Protein AF-A0A940ZUX2-F1 (afdb_monomer_lite)

Foldseek 3Di:
DPPDDDDDDDPVPDDVLVVLLVQLVVCVVVVVDPDSVRSCVVSVHDPVSNVD

Structure (mmCIF, N/CA/C/O backbone):
data_AF-A0A940ZUX2-F1
#
_entry.id   AF-A0A940ZUX2-F1
#
loop_
_atom_site.group_PDB
_atom_site.id
_atom_site.type_symbol
_atom_site.label_atom_id
_atom_site.label_alt_id
_atom_site.label_comp_id
_atom_site.label_asym_id
_atom_site.label_entity_id
_atom_site.label_seq_id
_atom_site.pdbx_PDB_ins_code
_atom_site.Cartn_x
_atom_site.Cartn_y
_atom_site.Cartn_z
_atom_site.occupancy
_atom_site.B_iso_or_equiv
_atom_site.auth_seq_id
_atom_site.auth_comp_id
_atom_site.auth_asym_id
_atom_site.auth_atom_id
_atom_site.pdbx_PDB_model_num
ATOM 1 N N . MET A 1 1 ? 12.920 23.371 -1.501 1.00 57.72 1 MET A N 1
ATOM 2 C CA . MET A 1 1 ? 12.146 22.116 -1.626 1.00 57.72 1 MET A CA 1
ATOM 3 C C . MET A 1 1 ? 12.753 21.392 -2.809 1.00 57.72 1 MET A C 1
ATOM 5 O O . MET A 1 1 ? 12.918 22.043 -3.827 1.00 57.72 1 MET A O 1
ATOM 9 N N . ALA A 1 2 ? 13.229 20.156 -2.646 1.00 65.12 2 ALA A N 1
ATOM 10 C CA . ALA A 1 2 ? 13.808 19.422 -3.771 1.00 65.12 2 ALA A CA 1
ATOM 11 C C . ALA A 1 2 ? 12.735 19.272 -4.858 1.00 65.12 2 ALA A C 1
ATOM 13 O O . ALA A 1 2 ? 11.619 18.853 -4.535 1.00 65.12 2 ALA A O 1
ATOM 14 N N . ASP A 1 3 ? 13.051 19.659 -6.095 1.00 77.19 3 ASP A N 1
ATOM 15 C CA . ASP A 1 3 ? 12.157 19.448 -7.232 1.00 77.19 3 ASP A CA 1
ATOM 16 C C . ASP A 1 3 ? 11.850 17.954 -7.323 1.00 77.19 3 ASP A C 1
ATOM 18 O O . ASP A 1 3 ? 12.736 17.124 -7.523 1.00 77.19 3 ASP A O 1
ATOM 22 N N . SER A 1 4 ? 10.593 17.606 -7.061 1.00 84.50 4 SER A N 1
ATOM 23 C CA . SER A 1 4 ? 10.124 16.230 -7.148 1.00 84.50 4 SER A CA 1
ATOM 24 C C . SER A 1 4 ? 9.673 15.990 -8.578 1.00 84.50 4 SER A C 1
ATOM 26 O O . SER A 1 4 ? 8.747 16.643 -9.056 1.00 84.50 4 SER A O 1
ATOM 28 N N . GLU A 1 5 ? 10.339 15.069 -9.263 1.00 90.56 5 GLU A N 1
ATOM 29 C CA . GLU A 1 5 ? 9.942 14.643 -10.599 1.00 90.56 5 GLU A CA 1
ATOM 30 C C . GLU A 1 5 ? 8.769 13.658 -10.500 1.00 90.56 5 GLU A C 1
ATOM 32 O O . GLU A 1 5 ? 8.786 12.718 -9.700 1.00 90.56 5 GLU A O 1
ATOM 37 N N . PHE A 1 6 ? 7.729 13.885 -11.303 1.00 91.56 6 PHE A N 1
ATOM 38 C CA . PHE A 1 6 ? 6.532 13.050 -11.334 1.00 91.56 6 PHE A CA 1
ATOM 39 C C . PHE A 1 6 ? 6.355 12.434 -12.718 1.00 91.56 6 PHE A C 1
ATOM 41 O O . PHE A 1 6 ? 6.450 13.121 -13.732 1.00 91.56 6 PHE A O 1
ATOM 48 N N . PHE A 1 7 ? 6.010 11.148 -12.747 1.00 91.50 7 PHE A N 1
ATOM 49 C CA . PHE A 1 7 ? 5.720 10.414 -13.975 1.00 91.50 7 PHE A CA 1
ATOM 50 C C . PHE A 1 7 ? 4.253 9.993 -14.013 1.00 91.50 7 PHE A C 1
ATOM 52 O O . PHE A 1 7 ? 3.708 9.502 -13.022 1.00 91.50 7 PHE A O 1
ATOM 59 N N . LEU A 1 8 ? 3.624 10.134 -15.181 1.00 93.94 8 LEU A N 1
ATOM 60 C CA . LEU A 1 8 ? 2.333 9.519 -15.468 1.00 93.94 8 LEU A CA 1
ATOM 61 C C . LEU A 1 8 ? 2.574 8.176 -16.156 1.00 93.94 8 LEU A C 1
ATOM 63 O O . LEU A 1 8 ? 3.177 8.112 -17.224 1.00 93.94 8 LEU A O 1
ATOM 67 N N . VAL A 1 9 ? 2.082 7.103 -15.549 1.00 91.75 9 VAL A N 1
ATOM 68 C CA . VAL A 1 9 ? 2.247 5.733 -16.041 1.00 91.75 9 VAL A CA 1
ATOM 69 C C . VAL A 1 9 ? 0.890 5.052 -16.136 1.00 91.75 9 VAL A C 1
ATOM 71 O O . VAL A 1 9 ? -0.019 5.341 -15.354 1.00 91.75 9 VAL A O 1
ATOM 74 N N . LYS A 1 10 ? 0.740 4.132 -17.091 1.00 94.12 10 LYS A N 1
ATOM 75 C CA . LYS A 1 10 ? -0.429 3.250 -17.120 1.00 94.12 10 LYS A CA 1
ATOM 76 C C . LYS A 1 10 ? -0.309 2.214 -15.995 1.00 94.12 10 LYS A C 1
ATOM 78 O O . LYS A 1 10 ? 0.781 1.770 -15.656 1.00 94.12 10 LYS A O 1
ATOM 83 N N . SER A 1 11 ? -1.422 1.836 -15.378 1.00 90.69 11 SER A N 1
ATOM 84 C CA . SER A 1 11 ? -1.402 0.929 -14.218 1.00 90.69 11 SER A CA 1
ATOM 85 C C . SER A 1 11 ? -1.029 -0.515 -14.560 1.00 90.69 11 SER A C 1
ATOM 87 O O . SER A 1 11 ? -0.615 -1.262 -13.678 1.00 90.69 11 SER A O 1
ATOM 89 N N . ASP A 1 12 ? -1.221 -0.916 -15.814 1.00 93.00 12 ASP A N 1
ATOM 90 C CA . ASP A 1 12 ? -0.936 -2.253 -16.344 1.00 93.00 12 ASP A CA 1
ATOM 91 C C . ASP A 1 12 ? 0.562 -2.512 -16.548 1.00 93.00 12 ASP A C 1
ATOM 93 O O . ASP A 1 12 ? 0.992 -3.661 -16.485 1.00 93.00 12 ASP A O 1
ATOM 97 N N . VAL A 1 13 ? 1.364 -1.459 -16.736 1.00 95.25 13 VAL A N 1
ATOM 98 C CA . VAL A 1 13 ? 2.828 -1.580 -16.827 1.00 95.25 13 VAL A CA 1
ATOM 99 C C . VAL A 1 13 ? 3.502 -1.694 -15.458 1.00 95.25 13 VAL A C 1
ATOM 101 O O . VAL A 1 13 ? 4.687 -2.014 -15.379 1.00 95.25 13 VAL A O 1
ATOM 104 N N . LEU A 1 14 ? 2.776 -1.414 -14.371 1.00 93.62 14 LEU A N 1
ATOM 105 C CA . LEU A 1 14 ? 3.317 -1.481 -13.020 1.00 93.62 14 LEU A CA 1
ATOM 106 C C . LEU A 1 14 ? 3.248 -2.907 -12.461 1.00 93.62 14 LEU A C 1
ATOM 108 O O . LEU A 1 14 ? 2.246 -3.599 -12.649 1.00 93.62 14 LEU A O 1
ATOM 112 N N . PRO A 1 15 ? 4.253 -3.329 -11.673 1.00 95.19 15 PRO A N 1
ATOM 113 C CA . PRO A 1 15 ? 4.147 -4.547 -10.884 1.00 95.19 15 PRO A CA 1
ATOM 114 C C . PRO A 1 15 ? 2.901 -4.531 -9.987 1.00 95.19 15 PRO A C 1
ATOM 116 O O . PRO A 1 15 ? 2.573 -3.517 -9.367 1.00 95.19 15 PRO A O 1
ATOM 119 N N . GLU A 1 16 ? 2.241 -5.683 -9.855 1.00 93.50 16 GLU A N 1
ATOM 120 C CA . GLU A 1 16 ? 0.976 -5.841 -9.118 1.00 93.50 16 GLU A CA 1
ATOM 121 C C . GLU A 1 16 ? 1.025 -5.271 -7.685 1.00 93.50 16 GLU A C 1
ATOM 123 O O . GLU A 1 16 ? 0.030 -4.757 -7.167 1.00 93.50 16 GLU A O 1
ATOM 128 N N . VAL A 1 17 ? 2.202 -5.307 -7.050 1.00 95.12 17 VAL A N 1
ATOM 129 C CA . VAL A 1 17 ? 2.425 -4.777 -5.698 1.00 95.12 17 VAL A CA 1
ATOM 130 C C . VAL A 1 17 ? 2.050 -3.297 -5.574 1.00 95.12 17 VAL A C 1
ATOM 132 O O . VAL A 1 17 ? 1.447 -2.919 -4.572 1.00 95.12 17 VAL A O 1
ATOM 135 N N . PHE A 1 18 ? 2.299 -2.469 -6.594 1.00 94.69 18 PHE A N 1
ATOM 136 C CA . PHE A 1 18 ? 1.943 -1.046 -6.561 1.00 94.69 18 PHE A CA 1
ATOM 137 C C . PHE A 1 18 ? 0.428 -0.855 -6.503 1.00 94.69 18 PHE A C 1
ATOM 139 O O . PHE A 1 18 ? -0.074 -0.070 -5.696 1.00 94.69 18 PHE A O 1
ATOM 146 N N . ASN A 1 19 ? -0.312 -1.632 -7.297 1.00 94.81 19 ASN A N 1
ATOM 147 C CA . ASN A 1 19 ? -1.772 -1.609 -7.287 1.00 94.81 19 ASN A CA 1
ATOM 148 C C . ASN A 1 19 ? -2.318 -2.049 -5.917 1.00 94.81 19 ASN A C 1
ATOM 150 O O . ASN A 1 19 ? -3.216 -1.399 -5.374 1.00 94.81 19 ASN A O 1
ATOM 154 N N . LYS A 1 20 ? -1.722 -3.081 -5.304 1.00 96.69 20 LYS A N 1
ATOM 155 C CA . LYS A 1 20 ? -2.075 -3.528 -3.945 1.00 96.69 20 LYS A CA 1
ATOM 156 C C . LYS A 1 20 ? -1.785 -2.466 -2.885 1.00 96.69 20 LYS A C 1
ATOM 158 O O . LYS A 1 20 ? -2.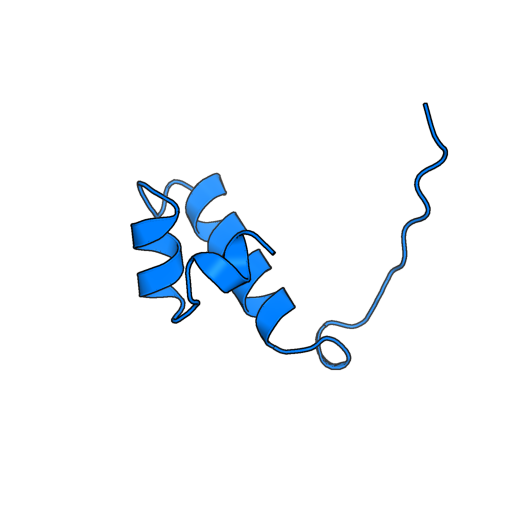650 -2.193 -2.055 1.00 96.69 20 LYS A O 1
ATOM 163 N N . VAL A 1 21 ? -0.623 -1.815 -2.929 1.00 97.50 21 VAL A N 1
ATOM 164 C CA . VAL A 1 21 ? -0.277 -0.722 -2.002 1.00 97.50 21 VAL A CA 1
ATOM 165 C C . VAL A 1 21 ? -1.268 0.435 -2.135 1.00 97.50 21 VAL A C 1
ATOM 167 O O . VAL A 1 21 ? -1.771 0.941 -1.129 1.00 97.50 21 VAL A O 1
ATOM 170 N N . MET A 1 22 ? -1.613 0.828 -3.363 1.00 96.56 22 MET A N 1
ATOM 171 C CA . MET A 1 22 ? -2.602 1.882 -3.602 1.00 96.56 22 MET A CA 1
ATOM 172 C C . MET A 1 22 ? -3.994 1.494 -3.091 1.00 96.56 22 MET A C 1
ATOM 174 O O . MET A 1 22 ? -4.685 2.334 -2.512 1.00 96.56 22 MET A O 1
ATOM 178 N N . ALA A 1 23 ? -4.403 0.232 -3.238 1.00 97.31 23 ALA A N 1
ATOM 179 C CA . ALA A 1 23 ? -5.659 -0.265 -2.679 1.00 97.31 23 ALA A CA 1
ATOM 180 C C . ALA A 1 23 ? -5.666 -0.224 -1.139 1.00 97.31 23 ALA A C 1
ATOM 182 O O . ALA A 1 23 ? -6.639 0.248 -0.548 1.00 97.31 23 ALA A O 1
ATOM 183 N N . VAL A 1 24 ? -4.565 -0.623 -0.488 1.00 98.38 24 VAL A N 1
ATOM 184 C CA . VAL A 1 24 ? -4.396 -0.503 0.973 1.00 98.38 24 VAL A CA 1
ATOM 185 C C . VAL A 1 24 ? -4.544 0.956 1.416 1.00 98.38 24 VAL A C 1
ATOM 187 O O . VAL A 1 24 ? -5.345 1.243 2.307 1.00 98.38 24 VAL A O 1
ATOM 190 N N . LYS A 1 25 ? -3.854 1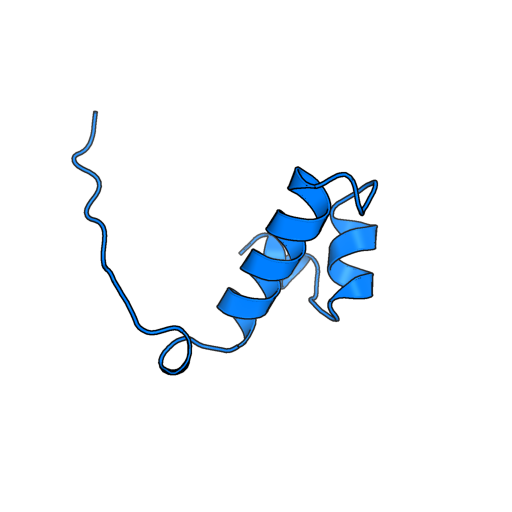.897 0.754 1.00 97.69 25 LYS A N 1
ATOM 191 C CA . LYS A 1 25 ? -3.959 3.336 1.061 1.00 97.69 25 LYS A CA 1
ATOM 192 C C . LYS A 1 25 ? -5.386 3.865 0.892 1.00 97.69 25 LYS A C 1
ATOM 194 O O . LYS A 1 25 ? -5.850 4.634 1.727 1.00 97.69 25 LYS A O 1
ATOM 199 N N . ARG A 1 26 ? -6.115 3.426 -0.141 1.00 97.94 26 ARG A N 1
ATOM 200 C CA . ARG A 1 26 ? -7.527 3.805 -0.351 1.00 97.94 26 ARG A CA 1
ATOM 201 C C . ARG A 1 26 ? -8.435 3.320 0.778 1.00 97.94 26 ARG A C 1
ATOM 203 O O . ARG A 1 26 ? -9.324 4.064 1.185 1.00 97.94 26 ARG A O 1
ATOM 210 N N . LEU A 1 27 ? -8.225 2.104 1.290 1.00 98.19 27 LEU A N 1
ATOM 211 C CA . LEU A 1 27 ? -8.999 1.594 2.427 1.00 98.19 27 LEU A CA 1
ATOM 212 C C . LEU A 1 27 ? -8.758 2.418 3.693 1.00 98.19 27 LEU A C 1
ATOM 214 O O . LEU A 1 27 ? -9.719 2.737 4.387 1.00 98.19 27 LEU A O 1
ATOM 218 N N . LEU A 1 28 ? -7.503 2.778 3.962 1.00 98.06 28 LEU A N 1
ATOM 219 C CA . LEU A 1 28 ? -7.128 3.574 5.133 1.00 98.06 28 LEU A CA 1
ATOM 220 C C . LEU A 1 28 ? -7.673 5.002 5.039 1.00 98.06 28 LEU A C 1
ATOM 222 O O . LEU A 1 28 ? -8.384 5.446 5.934 1.00 98.06 28 LEU A O 1
ATOM 226 N N . ASN A 1 29 ? -7.424 5.689 3.922 1.00 97.56 29 ASN A N 1
ATOM 227 C CA . ASN A 1 29 ? -7.878 7.068 3.722 1.00 97.56 29 ASN A CA 1
ATOM 228 C C . ASN A 1 29 ? -9.407 7.182 3.692 1.00 97.56 29 ASN A C 1
ATOM 230 O O . ASN A 1 29 ? -9.958 8.212 4.061 1.00 97.56 29 ASN A O 1
ATOM 234 N N . GLY A 1 30 ? -10.095 6.128 3.248 1.00 96.56 30 GLY A N 1
ATOM 235 C CA . GLY A 1 30 ? -11.553 6.059 3.257 1.00 96.56 30 GLY A CA 1
ATOM 236 C C . GLY A 1 30 ? -12.162 5.587 4.580 1.00 96.56 30 GLY A C 1
ATOM 237 O O . GLY A 1 30 ? -13.369 5.368 4.610 1.00 96.56 30 GLY A O 1
ATOM 238 N N . GLY A 1 31 ? -11.363 5.339 5.627 1.00 96.38 31 GLY A N 1
ATOM 239 C CA . GLY A 1 31 ? -11.846 4.831 6.919 1.00 96.38 31 GLY A CA 1
ATOM 240 C C . GLY A 1 31 ? -12.425 3.409 6.873 1.00 96.38 31 GLY A C 1
ATOM 241 O O . GLY A 1 31 ? -13.097 2.979 7.802 1.00 96.38 31 GLY A O 1
ATOM 242 N N . LYS A 1 32 ? -12.179 2.650 5.795 1.00 96.50 32 LYS A N 1
ATOM 243 C CA . LYS A 1 32 ? -12.701 1.281 5.583 1.00 96.50 32 LYS A CA 1
ATOM 244 C C . LYS A 1 32 ? -11.829 0.194 6.229 1.00 96.50 32 LYS A C 1
ATOM 246 O O . LYS A 1 32 ? -12.121 -1.007 6.122 1.00 96.50 32 LYS A O 1
ATOM 251 N N . ALA A 1 33 ? -10.733 0.599 6.860 1.00 97.75 33 ALA A N 1
ATOM 252 C CA . ALA A 1 33 ? -9.863 -0.243 7.661 1.00 97.75 33 ALA A CA 1
ATOM 253 C C . ALA A 1 33 ? -9.281 0.571 8.822 1.00 97.75 33 ALA A C 1
ATOM 255 O O . ALA A 1 33 ? -8.796 1.678 8.622 1.00 97.75 33 ALA A O 1
ATOM 256 N N . GLU A 1 34 ? -9.298 -0.015 10.016 1.00 96.25 34 GLU A N 1
ATOM 257 C CA . GLU A 1 34 ? -8.868 0.633 11.265 1.00 96.25 34 GLU A CA 1
ATOM 258 C C . GLU A 1 34 ? -7.343 0.682 11.425 1.00 96.25 34 GLU A C 1
ATOM 260 O O . GLU A 1 34 ? -6.809 1.461 12.206 1.00 96.25 34 GLU A O 1
ATOM 265 N N . SER A 1 35 ? -6.616 -0.167 10.696 1.00 97.69 35 SER A N 1
ATOM 266 C CA . SER A 1 35 ? -5.157 -0.199 10.730 1.00 97.69 35 SER A CA 1
ATOM 267 C C . SER A 1 35 ? -4.568 -0.733 9.430 1.00 97.69 35 SER A C 1
ATOM 269 O O . SER A 1 35 ? -5.228 -1.444 8.664 1.00 97.69 35 SER A O 1
ATOM 271 N N . VAL A 1 36 ? -3.280 -0.446 9.214 1.00 97.56 36 VAL A N 1
ATOM 272 C CA . VAL A 1 36 ? -2.493 -0.991 8.095 1.00 97.56 36 VAL A CA 1
ATOM 273 C C . VAL A 1 36 ? -2.551 -2.516 8.080 1.00 97.56 36 VAL A C 1
ATOM 275 O O . VAL A 1 36 ? -2.679 -3.105 7.012 1.00 97.56 36 VAL A O 1
ATOM 278 N N . ASN A 1 37 ? -2.511 -3.161 9.251 1.00 97.56 37 ASN A N 1
ATOM 279 C CA . ASN A 1 37 ? -2.590 -4.616 9.361 1.00 97.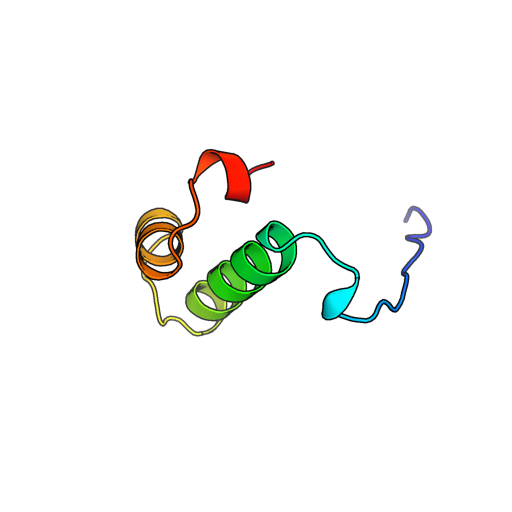56 37 ASN A CA 1
ATOM 280 C C . ASN A 1 37 ? -3.905 -5.159 8.780 1.00 97.56 37 ASN A C 1
ATOM 282 O O . ASN A 1 37 ? -3.884 -6.054 7.939 1.00 97.56 37 ASN A O 1
ATOM 286 N N . VAL A 1 38 ? -5.038 -4.565 9.173 1.00 98.12 38 VAL A N 1
ATOM 287 C CA . VAL A 1 38 ? -6.369 -4.954 8.678 1.00 98.12 38 VAL A CA 1
ATOM 288 C C . VAL A 1 38 ? -6.488 -4.697 7.175 1.00 98.12 38 VAL A C 1
ATOM 290 O O . VAL A 1 38 ? -6.980 -5.550 6.439 1.00 98.12 38 VAL A O 1
ATOM 293 N N . ALA A 1 39 ? -6.014 -3.545 6.699 1.00 98.38 39 ALA A N 1
ATOM 294 C CA . ALA A 1 39 ? -6.058 -3.205 5.280 1.00 98.38 39 ALA A CA 1
ATOM 295 C C . ALA A 1 39 ? -5.189 -4.148 4.425 1.00 98.38 39 ALA A C 1
ATOM 297 O O . ALA A 1 39 ? -5.650 -4.644 3.400 1.00 98.38 39 ALA A O 1
ATOM 298 N N . CYS A 1 40 ? -3.963 -4.444 4.864 1.00 98.19 40 CYS A N 1
ATOM 299 C CA . CYS A 1 40 ? -3.052 -5.369 4.186 1.00 98.19 40 CYS A CA 1
ATOM 300 C C . CYS A 1 40 ? -3.627 -6.789 4.119 1.00 98.19 40 CYS A C 1
ATOM 302 O O . CYS A 1 40 ? -3.597 -7.406 3.056 1.00 98.19 40 CYS A O 1
ATOM 304 N N . ALA A 1 41 ? -4.217 -7.274 5.217 1.00 98.00 41 ALA A N 1
ATOM 305 C CA . ALA A 1 41 ? -4.881 -8.575 5.252 1.00 98.00 41 ALA A CA 1
ATOM 306 C C . ALA A 1 41 ? -6.066 -8.645 4.271 1.00 98.00 41 ALA A C 1
ATOM 308 O O . ALA A 1 41 ? -6.170 -9.611 3.521 1.00 98.00 41 ALA A O 1
ATOM 309 N N . LYS A 1 42 ? -6.909 -7.600 4.207 1.00 97.69 42 LYS A N 1
ATOM 310 C CA . LYS A 1 42 ? -8.038 -7.523 3.256 1.00 97.69 42 LYS A CA 1
ATOM 311 C C . LYS A 1 42 ? -7.595 -7.557 1.787 1.00 97.69 42 LYS A C 1
ATOM 313 O O . LYS A 1 42 ? -8.313 -8.098 0.957 1.00 97.69 42 LYS A O 1
ATOM 318 N N . ILE A 1 43 ? -6.448 -6.959 1.464 1.00 97.69 43 ILE A N 1
ATOM 319 C CA . ILE A 1 43 ? -5.927 -6.859 0.088 1.00 97.69 43 ILE A CA 1
ATOM 320 C C . ILE A 1 43 ? -5.018 -8.045 -0.288 1.00 97.69 43 ILE A C 1
ATOM 322 O O . ILE A 1 43 ? -4.698 -8.232 -1.461 1.00 97.69 43 ILE A O 1
ATOM 326 N N . GLY A 1 44 ? -4.595 -8.862 0.681 1.00 97.25 44 GLY A N 1
ATOM 327 C CA . GLY A 1 44 ? -3.634 -9.942 0.441 1.00 97.25 44 GLY A CA 1
ATOM 328 C C . GLY A 1 44 ? -2.221 -9.420 0.158 1.00 97.25 44 GLY A C 1
ATOM 329 O O . GLY A 1 44 ? -1.518 -9.948 -0.703 1.00 97.25 44 GLY A O 1
ATOM 330 N N . LEU A 1 45 ? -1.812 -8.356 0.855 1.00 97.81 45 LEU A N 1
ATOM 331 C CA . LEU A 1 45 ? -0.464 -7.789 0.798 1.00 97.81 45 LEU A CA 1
ATOM 332 C C . LEU A 1 45 ? 0.260 -8.058 2.121 1.00 97.81 45 LEU A C 1
ATOM 334 O O . LEU A 1 45 ? -0.315 -7.896 3.196 1.00 97.81 45 LEU A O 1
ATOM 338 N N . SER A 1 46 ? 1.537 -8.441 2.072 1.00 97.06 46 SER A N 1
ATOM 339 C CA . SER A 1 46 ? 2.329 -8.533 3.301 1.00 97.06 46 SER A CA 1
ATOM 340 C C . SER A 1 46 ? 2.629 -7.134 3.851 1.00 97.06 46 SER A C 1
ATOM 342 O O . SER A 1 46 ? 2.879 -6.191 3.102 1.00 97.06 46 SER A O 1
ATOM 344 N N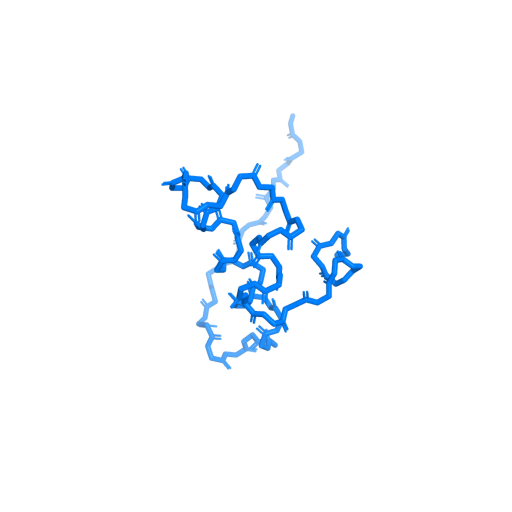 . ARG A 1 47 ? 2.661 -6.988 5.180 1.00 96.62 47 ARG A N 1
ATOM 345 C CA . ARG A 1 47 ? 2.992 -5.700 5.815 1.00 96.62 47 ARG A CA 1
ATOM 346 C C . ARG A 1 47 ? 4.377 -5.197 5.409 1.00 96.62 47 ARG A C 1
ATOM 348 O O . ARG A 1 47 ? 4.547 -4.011 5.170 1.00 96.62 47 ARG A O 1
ATOM 355 N N . SER A 1 48 ? 5.358 -6.092 5.296 1.00 96.88 48 SER A N 1
ATOM 356 C CA . SER A 1 48 ? 6.709 -5.723 4.862 1.00 96.88 48 SER A CA 1
ATOM 357 C C . SER A 1 48 ? 6.740 -5.209 3.424 1.00 96.88 48 SER A C 1
ATOM 359 O O . SER A 1 48 ? 7.511 -4.300 3.150 1.00 96.88 48 SER A O 1
ATOM 361 N N . ALA A 1 49 ? 5.899 -5.734 2.526 1.00 96.00 49 ALA A N 1
ATOM 362 C CA . ALA A 1 49 ? 5.765 -5.210 1.167 1.00 96.00 49 ALA A CA 1
ATOM 363 C C . ALA A 1 49 ? 5.029 -3.862 1.105 1.00 96.00 49 ALA A C 1
ATOM 365 O O . ALA A 1 49 ? 5.224 -3.125 0.154 1.00 96.00 49 ALA A O 1
ATOM 366 N N . TYR A 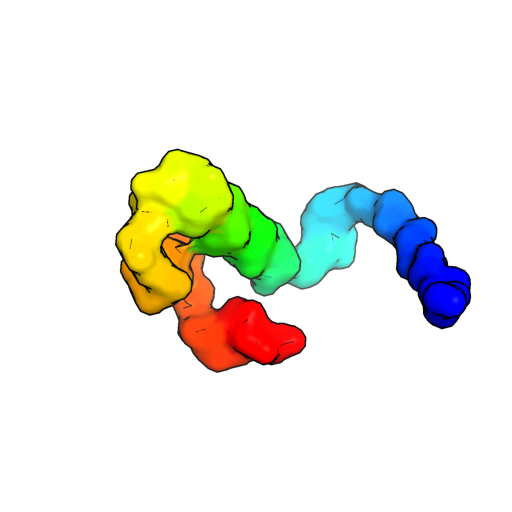1 50 ? 4.191 -3.532 2.092 1.00 96.94 50 TYR A N 1
ATOM 367 C CA . TYR A 1 50 ? 3.567 -2.208 2.187 1.00 96.94 50 TYR A CA 1
ATOM 368 C C . TYR A 1 50 ? 4.542 -1.122 2.669 1.00 96.94 50 TYR A C 1
ATOM 370 O O . TYR A 1 50 ? 4.433 0.028 2.254 1.00 96.94 50 TYR A O 1
ATOM 378 N N . TYR A 1 51 ? 5.451 -1.475 3.583 1.00 95.38 51 TYR A N 1
ATOM 379 C CA . TYR A 1 51 ? 6.418 -0.538 4.169 1.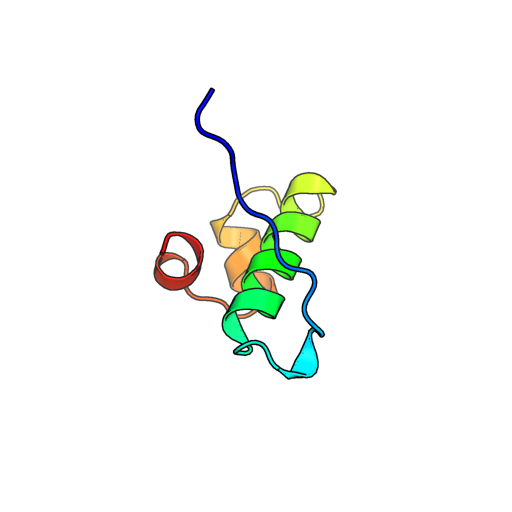00 95.38 51 TYR A CA 1
ATOM 380 C C . TYR A 1 51 ? 7.714 -0.381 3.364 1.00 95.38 51 TYR A C 1
ATOM 382 O O . TYR A 1 51 ? 8.511 0.496 3.693 1.00 95.38 51 TYR A O 1
ATOM 390 N N . LYS A 1 52 ? 7.939 -1.232 2.362 1.00 90.44 52 LYS A N 1
ATOM 391 C CA . LYS A 1 52 ? 9.025 -1.093 1.387 1.00 90.44 52 LYS A CA 1
ATOM 392 C C . LYS A 1 52 ? 8.542 -0.290 0.191 1.00 90.44 52 LYS A C 1
ATOM 394 O O . LYS A 1 52 ? 9.351 0.519 -0.301 1.00 90.44 52 LYS A O 1
#

Sequence (52 aa):
MADSEFFLVKSDVLPEVFNKVMAVKRLLNGGKAESVNVACAKIGLSRSAYYK

pLDDT: mean 94.01, std 7.53, range [57.72, 98.38]

Secondary structure (DSSP, 8-state):
----------TTSS-HHHHHHHHHHHHHHTTS-SSHHHHHHHHT--HHHHH-

Radius of gyration: 12.79 Å; chains: 1; bounding box: 26×32×28 Å